Protein AF-A0A1G0YKW8-F1 (afdb_monomer_lite)

pLDDT: mean 86.54, std 10.49, range [46.16, 96.38]

Foldseek 3Di:
DCDPVNVVVVVVVVVVVVLVVQLVVLCVVPVDNVRSVVVSVVVVVVCVVVVVVVVVVVVVVCPPDPDDPCNPPPDDPDDDPVNVVVVVVVCVVVVVDDDDPPPD

Sequence (104 aa):
METRLRSWVKSTSWRITGFVILGVISYAFTRNWKETTWITTIFHSLRFVLYYFHERWWAHISWGTINHPLSHLPVKPDLTTEDEEAVRNLLRERKCLSTPDYEI

Secondary structure (DSSP, 8-state):
---HHHHHHHHHHHHHHHHHHHHHHHHHHH--HHHHHHHHHHHHHHHHHHHHHHHHHHTT--TT----TTTTS---SS--HHHHHHHHHHHHHTT--PPPTT--

Structure (mmCIF, N/CA/C/O backbone):
data_AF-A0A1G0YKW8-F1
#
_entry.id   AF-A0A1G0YKW8-F1
#
loop_
_atom_site.group_PDB
_atom_site.id
_atom_site.type_symbol
_atom_site.label_atom_id
_atom_site.label_alt_id
_atom_site.label_comp_id
_atom_site.label_asym_id
_atom_site.label_entity_id
_atom_site.label_seq_id
_atom_site.pdbx_PDB_ins_code
_atom_site.Cartn_x
_atom_site.Cartn_y
_atom_site.Cartn_z
_atom_site.occupancy
_atom_site.B_iso_or_equiv
_atom_site.auth_seq_id
_atom_site.auth_comp_id
_atom_site.auth_asym_id
_atom_site.auth_atom_id
_atom_site.pdbx_PDB_model_num
ATOM 1 N N . MET A 1 1 ? -3.352 -10.738 -19.516 1.00 53.34 1 MET A N 1
ATOM 2 C CA . MET A 1 1 ? -2.889 -9.367 -19.208 1.00 53.34 1 MET A CA 1
ATOM 3 C C . MET A 1 1 ? -3.557 -8.894 -17.926 1.00 53.34 1 MET A C 1
ATOM 5 O O . MET A 1 1 ? -4.775 -8.768 -17.898 1.00 53.34 1 MET A O 1
ATOM 9 N N . GLU A 1 2 ? -2.789 -8.683 -16.856 1.00 56.53 2 GLU A N 1
ATOM 10 C CA . GLU A 1 2 ? -3.290 -8.002 -15.655 1.00 56.53 2 GLU A CA 1
ATOM 11 C C . GLU A 1 2 ? -3.538 -6.530 -16.013 1.00 56.53 2 GLU A C 1
ATOM 13 O O . GLU A 1 2 ? -2.609 -5.798 -16.350 1.00 56.53 2 GLU A O 1
ATOM 18 N N . THR A 1 3 ? -4.792 -6.084 -16.004 1.00 80.50 3 THR A N 1
ATOM 19 C CA . THR A 1 3 ? -5.105 -4.673 -16.254 1.00 80.50 3 THR A CA 1
ATOM 20 C C . THR A 1 3 ? -4.784 -3.844 -15.011 1.00 80.50 3 THR A C 1
ATOM 22 O O . THR A 1 3 ? -4.993 -4.290 -13.879 1.00 80.50 3 THR A O 1
ATOM 25 N N . ARG A 1 4 ? -4.307 -2.603 -15.201 1.00 81.44 4 ARG A N 1
ATOM 26 C CA . ARG A 1 4 ? -3.980 -1.672 -14.097 1.00 81.44 4 ARG A CA 1
ATOM 27 C C . ARG A 1 4 ? -5.117 -1.555 -13.071 1.00 81.44 4 ARG A C 1
ATOM 29 O O . ARG A 1 4 ? -4.861 -1.533 -11.871 1.00 81.44 4 ARG A O 1
ATOM 36 N N . LEU A 1 5 ? -6.363 -1.568 -13.551 1.00 84.38 5 LEU A N 1
ATOM 37 C CA . LEU A 1 5 ? -7.573 -1.539 -12.726 1.00 84.38 5 LEU A CA 1
ATOM 38 C C . LEU A 1 5 ? -7.750 -2.802 -11.873 1.00 84.38 5 LEU A C 1
ATOM 40 O O . LEU A 1 5 ? -8.046 -2.687 -10.687 1.00 84.38 5 LEU A O 1
ATOM 44 N N . ARG A 1 6 ? -7.525 -4.003 -12.425 1.00 83.25 6 ARG A N 1
ATOM 45 C CA . ARG A 1 6 ? -7.668 -5.266 -11.681 1.00 83.25 6 ARG A CA 1
ATOM 46 C C . ARG A 1 6 ? -6.678 -5.355 -10.521 1.00 83.25 6 ARG A C 1
ATOM 48 O O . ARG A 1 6 ? -7.062 -5.755 -9.424 1.00 83.25 6 ARG A O 1
ATOM 55 N N . SER A 1 7 ? -5.432 -4.937 -10.744 1.00 85.31 7 SER A N 1
ATOM 56 C CA . SER A 1 7 ? -4.400 -4.929 -9.698 1.00 85.31 7 SER A CA 1
ATOM 57 C C . SER A 1 7 ? -4.733 -3.932 -8.578 1.00 85.31 7 SER A C 1
ATOM 59 O O . SER A 1 7 ? -4.636 -4.261 -7.393 1.00 85.31 7 SER A O 1
ATOM 61 N N . TRP A 1 8 ? -5.242 -2.750 -8.942 1.00 90.31 8 TRP A N 1
ATOM 62 C CA . TRP A 1 8 ? -5.725 -1.751 -7.984 1.00 90.31 8 TRP A CA 1
ATOM 63 C C . TRP A 1 8 ? -6.893 -2.261 -7.139 1.00 90.31 8 TRP A C 1
ATOM 65 O O . TRP A 1 8 ? -6.837 -2.200 -5.911 1.00 90.31 8 TRP A O 1
ATOM 75 N N . VAL A 1 9 ? -7.927 -2.814 -7.780 1.00 90.50 9 VAL A N 1
ATOM 76 C CA . VAL A 1 9 ? -9.098 -3.367 -7.084 1.00 90.50 9 VAL A CA 1
ATOM 77 C C . VAL A 1 9 ? -8.677 -4.492 -6.144 1.00 90.50 9 VAL A C 1
ATOM 79 O O . VAL A 1 9 ? -9.069 -4.487 -4.980 1.00 90.50 9 VAL A O 1
ATOM 82 N N . LYS A 1 10 ? -7.812 -5.407 -6.598 1.00 87.75 10 LYS A N 1
ATOM 83 C CA . LYS A 1 10 ? -7.287 -6.497 -5.765 1.00 87.75 10 LYS A CA 1
ATOM 84 C C . LYS A 1 10 ? -6.547 -5.966 -4.535 1.00 87.75 10 LYS A C 1
ATOM 86 O O . LYS A 1 10 ? -6.806 -6.427 -3.423 1.00 87.75 10 LYS A O 1
ATOM 91 N N . SER A 1 11 ? -5.660 -4.982 -4.712 1.00 87.44 11 SER A N 1
ATOM 92 C CA . SER A 1 11 ? -4.919 -4.382 -3.597 1.00 87.44 11 SER A CA 1
ATOM 93 C C . SER A 1 11 ? -5.843 -3.682 -2.603 1.00 87.44 11 SER A C 1
ATOM 95 O O . SER A 1 11 ? -5.616 -3.776 -1.395 1.00 87.44 11 SER A O 1
ATOM 97 N N . THR A 1 12 ? -6.862 -2.974 -3.085 1.00 91.06 12 THR A N 1
ATOM 98 C CA . THR A 1 12 ? -7.821 -2.273 -2.226 1.00 91.06 12 THR A CA 1
ATOM 99 C C . THR A 1 12 ? -8.723 -3.258 -1.490 1.00 91.06 12 THR A C 1
ATOM 101 O O . THR A 1 12 ? -8.867 -3.135 -0.275 1.00 91.06 12 THR A O 1
ATOM 104 N N . SER A 1 13 ? -9.240 -4.288 -2.169 1.00 92.62 13 SER A N 1
ATOM 105 C CA . SER A 1 13 ? -9.999 -5.369 -1.528 1.00 92.62 13 SER A CA 1
ATOM 106 C C . SER A 1 13 ? -9.202 -6.014 -0.404 1.00 92.62 13 SER A C 1
ATOM 108 O O . SER A 1 13 ? -9.711 -6.123 0.706 1.00 92.62 13 SER A O 1
ATOM 110 N N . TRP A 1 14 ? -7.935 -6.364 -0.645 1.00 91.81 14 TRP A N 1
ATOM 111 C CA . TRP A 1 14 ? -7.102 -6.992 0.381 1.00 91.81 14 TRP A CA 1
ATOM 112 C C . TRP A 1 14 ? -6.899 -6.100 1.616 1.00 91.81 14 TRP A C 1
ATOM 114 O O . TRP A 1 14 ? -6.946 -6.578 2.751 1.00 91.81 14 TRP A O 1
ATOM 124 N N . ARG A 1 15 ? -6.729 -4.785 1.415 1.00 89.44 15 ARG A N 1
ATOM 125 C CA . ARG A 1 15 ? -6.588 -3.811 2.512 1.00 89.44 15 ARG A CA 1
ATOM 126 C C . ARG A 1 15 ? -7.877 -3.660 3.319 1.00 89.44 15 ARG A C 1
ATOM 128 O O . ARG A 1 15 ? -7.813 -3.661 4.545 1.00 89.44 15 ARG A O 1
ATOM 135 N N . ILE A 1 16 ? -9.029 -3.579 2.650 1.00 92.81 16 ILE A N 1
ATOM 136 C CA . ILE A 1 16 ? -10.338 -3.489 3.315 1.00 92.81 16 ILE A CA 1
ATOM 137 C C . ILE A 1 16 ? -10.606 -4.761 4.122 1.00 92.81 16 ILE A C 1
ATOM 139 O O . ILE A 1 16 ? -10.979 -4.672 5.289 1.00 92.81 16 ILE A O 1
ATOM 143 N N . THR A 1 17 ? -10.348 -5.939 3.548 1.00 94.06 17 THR A N 1
ATOM 144 C CA . THR A 1 17 ? -10.496 -7.217 4.254 1.00 94.06 17 THR A CA 1
ATOM 145 C C . THR A 1 17 ? -9.641 -7.260 5.522 1.00 94.06 17 THR A C 1
ATOM 147 O O . THR A 1 17 ? -10.151 -7.615 6.582 1.00 94.06 17 THR A O 1
ATOM 150 N N . GLY A 1 18 ? -8.375 -6.835 5.452 1.00 91.25 18 GLY A N 1
ATOM 151 C CA . GLY A 1 18 ? -7.502 -6.763 6.628 1.00 91.25 18 GLY A CA 1
ATOM 152 C C . GLY A 1 18 ? -8.016 -5.808 7.712 1.00 91.25 18 GLY A C 1
ATOM 153 O O . GLY A 1 18 ? -8.008 -6.163 8.891 1.00 91.25 18 GLY A O 1
ATOM 154 N N . PHE A 1 19 ? -8.516 -4.632 7.319 1.00 93.62 19 PHE A N 1
ATOM 155 C CA . PHE A 1 19 ? -9.091 -3.657 8.249 1.00 93.62 19 PHE A CA 1
ATOM 156 C C . PHE A 1 19 ? -10.333 -4.212 8.961 1.00 93.62 19 PHE A C 1
ATOM 158 O O . PHE A 1 19 ? -10.445 -4.110 10.183 1.00 93.62 19 PHE A O 1
ATOM 165 N N . VAL A 1 20 ? -11.234 -4.858 8.211 1.00 94.62 20 VAL A N 1
ATOM 166 C CA . VAL A 1 20 ? -12.458 -5.470 8.750 1.00 94.62 20 VAL A CA 1
ATOM 167 C C . VAL A 1 20 ? -12.127 -6.611 9.706 1.00 94.62 20 VAL A C 1
ATOM 169 O O . VAL A 1 20 ? -12.666 -6.642 10.808 1.00 94.62 20 VAL A O 1
ATOM 172 N N . ILE A 1 21 ? -11.217 -7.516 9.334 1.00 95.25 21 ILE A N 1
ATOM 173 C CA . ILE A 1 21 ? -10.818 -8.641 10.194 1.00 95.25 21 ILE A CA 1
ATOM 174 C C . ILE A 1 21 ? -10.256 -8.130 11.523 1.00 95.25 21 ILE A C 1
ATOM 176 O O . ILE A 1 21 ? -10.672 -8.600 12.583 1.00 95.25 21 ILE A O 1
ATOM 180 N N . LEU A 1 22 ? -9.354 -7.142 11.488 1.00 95.25 22 LEU A N 1
ATOM 181 C CA . LEU A 1 22 ? -8.786 -6.582 12.713 1.00 95.25 22 LEU A CA 1
ATOM 182 C C . LEU A 1 22 ? -9.850 -5.899 13.576 1.00 95.25 22 LEU A C 1
ATOM 184 O O . LEU A 1 22 ? -9.839 -6.076 14.794 1.00 95.25 22 LEU A O 1
ATOM 188 N N . GLY A 1 23 ? -10.766 -5.153 12.956 1.00 94.44 23 GLY A N 1
ATOM 189 C CA . GLY A 1 23 ? -11.883 -4.522 13.655 1.00 94.44 23 GLY A CA 1
ATOM 190 C C . GLY A 1 23 ? -12.788 -5.552 14.334 1.00 94.44 23 GLY A C 1
ATOM 191 O O . GLY A 1 23 ? -13.108 -5.401 15.510 1.00 94.44 23 GLY A O 1
ATOM 192 N N . VAL A 1 24 ? -13.137 -6.637 13.634 1.00 95.50 24 VAL A N 1
ATOM 193 C CA . VAL A 1 24 ? -13.971 -7.729 14.167 1.00 95.50 24 VAL A CA 1
ATOM 194 C C . VAL A 1 24 ? -13.284 -8.435 15.334 1.00 95.50 24 VAL A C 1
ATOM 196 O O . VAL A 1 24 ? -13.909 -8.622 16.376 1.00 95.50 24 VAL A O 1
ATOM 199 N N . ILE A 1 25 ? -12.001 -8.785 15.201 1.00 95.88 25 ILE A N 1
ATOM 200 C CA . ILE A 1 25 ? -11.237 -9.432 16.279 1.00 95.88 25 ILE A CA 1
ATOM 201 C C . ILE A 1 25 ? -11.125 -8.493 17.483 1.00 95.88 25 ILE A C 1
ATOM 203 O O . ILE A 1 25 ? -11.437 -8.884 18.606 1.00 95.88 25 ILE A O 1
ATOM 207 N N . SER A 1 26 ? -10.748 -7.235 17.254 1.00 95.31 26 SER A N 1
ATOM 208 C CA . SER A 1 26 ? -10.637 -6.229 18.316 1.00 95.31 26 SER A CA 1
ATOM 209 C C . SER A 1 26 ? -11.973 -6.023 19.036 1.00 95.31 26 SER A C 1
ATOM 211 O O . SER A 1 26 ? -12.009 -5.958 20.262 1.00 95.31 26 SER A O 1
ATOM 213 N N . TYR A 1 27 ? -13.091 -5.984 18.307 1.00 94.38 27 TYR A N 1
ATOM 214 C CA . TYR A 1 27 ? -14.420 -5.880 18.909 1.00 94.38 27 TYR A CA 1
ATOM 215 C C . TYR A 1 27 ? -14.816 -7.127 19.695 1.00 94.38 27 TYR A C 1
ATOM 217 O O . TYR A 1 27 ? -15.354 -7.004 20.794 1.00 94.38 27 TYR A O 1
ATOM 225 N N . ALA A 1 28 ? -14.522 -8.322 19.178 1.00 95.69 28 ALA A N 1
ATOM 226 C CA . ALA A 1 28 ? -14.821 -9.574 19.865 1.00 95.69 28 ALA A CA 1
ATOM 227 C C . ALA A 1 28 ? -14.147 -9.649 21.246 1.00 95.69 28 ALA A C 1
ATOM 229 O O . ALA A 1 28 ? -14.752 -10.151 22.195 1.00 95.69 28 ALA A O 1
ATOM 230 N N . PHE A 1 29 ? -12.934 -9.101 21.371 1.00 94.19 29 PHE A N 1
ATOM 231 C CA . PHE A 1 29 ? -12.203 -9.035 22.636 1.00 94.19 29 PHE A CA 1
ATOM 232 C C . PHE A 1 29 ? -12.664 -7.890 23.539 1.00 94.19 29 PHE A C 1
ATOM 234 O O . PHE A 1 29 ? -12.921 -8.113 24.721 1.00 94.19 29 PHE A O 1
ATOM 241 N N . THR A 1 30 ? -12.772 -6.664 23.020 1.00 94.25 30 THR A N 1
ATOM 242 C CA . THR A 1 30 ? -13.036 -5.497 23.876 1.00 94.25 30 THR A CA 1
ATOM 243 C C . THR A 1 30 ? -14.523 -5.268 24.156 1.00 94.25 30 THR A C 1
ATOM 245 O O . THR A 1 30 ? -14.862 -4.597 25.129 1.00 94.25 30 THR A O 1
ATOM 248 N N . ARG A 1 31 ? -15.423 -5.786 23.305 1.00 93.06 31 ARG A N 1
ATOM 249 C CA . ARG A 1 31 ? -16.883 -5.538 23.314 1.00 93.06 31 ARG A CA 1
ATOM 250 C C . ARG A 1 31 ? -17.276 -4.052 23.371 1.00 93.06 31 ARG A C 1
ATOM 252 O O . ARG A 1 31 ? -18.399 -3.713 23.735 1.00 93.06 31 ARG A O 1
ATOM 259 N N . ASN A 1 32 ? -16.367 -3.155 22.992 1.00 92.94 32 ASN A N 1
ATOM 260 C CA . ASN A 1 32 ? -16.547 -1.710 23.056 1.00 92.94 32 ASN A CA 1
ATOM 261 C C . ASN A 1 32 ? -16.086 -1.068 21.747 1.00 92.94 32 ASN A C 1
ATOM 263 O O . ASN A 1 32 ? -14.905 -1.102 21.409 1.00 92.94 32 ASN A O 1
ATOM 267 N N . TRP A 1 33 ? -17.020 -0.424 21.046 1.00 92.38 33 TRP A N 1
ATOM 268 C CA . TRP A 1 33 ? -16.774 0.234 19.763 1.00 92.38 33 TRP A CA 1
ATOM 269 C C . TRP A 1 33 ? -15.724 1.349 19.826 1.00 92.38 33 TRP A C 1
ATOM 271 O O . TRP A 1 33 ? -14.970 1.528 18.867 1.00 92.38 33 TRP A O 1
ATOM 281 N N . LYS A 1 34 ? -15.640 2.082 20.943 1.00 93.94 34 LYS A N 1
ATOM 282 C CA . LYS A 1 34 ? -14.673 3.174 21.117 1.00 93.94 34 LYS A CA 1
ATOM 283 C C . LYS A 1 34 ? -13.244 2.634 21.162 1.00 93.94 34 LYS A C 1
ATOM 285 O O . LYS A 1 34 ? -12.396 3.089 20.400 1.00 93.94 34 LYS A O 1
ATOM 290 N N . GLU A 1 35 ? -13.011 1.625 21.994 1.00 93.88 35 GLU A N 1
ATOM 291 C CA . GLU A 1 35 ? -11.700 0.984 22.125 1.00 93.88 35 GLU A CA 1
ATOM 292 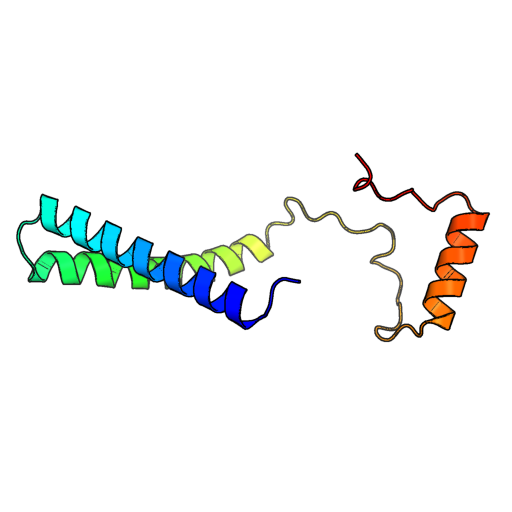C C . GLU A 1 35 ? -11.293 0.268 20.835 1.00 93.88 35 GLU A C 1
ATOM 294 O O . GLU A 1 35 ? -10.183 0.454 20.345 1.00 93.88 35 GLU A O 1
ATOM 299 N N . THR A 1 36 ? -12.213 -0.477 20.213 1.00 94.94 36 THR A N 1
ATOM 300 C CA . THR A 1 36 ? -11.973 -1.129 18.918 1.00 94.94 36 THR A CA 1
ATOM 301 C C . THR A 1 36 ? -11.541 -0.133 17.848 1.00 94.94 36 THR A C 1
ATOM 303 O O . THR A 1 36 ? -10.577 -0.386 17.123 1.00 94.94 36 THR A O 1
ATOM 306 N N . THR A 1 37 ? -12.230 1.006 17.745 1.00 93.31 37 THR A N 1
ATOM 307 C CA . THR A 1 37 ? -11.883 2.048 16.768 1.00 93.31 37 THR A CA 1
ATOM 308 C C . THR A 1 37 ? -10.481 2.587 17.030 1.00 93.31 37 THR A C 1
ATOM 310 O O . THR A 1 37 ? -9.704 2.766 16.088 1.00 93.31 37 THR A O 1
ATOM 313 N N . TRP A 1 38 ? -10.132 2.791 18.301 1.00 95.88 38 TRP A N 1
ATOM 314 C CA . TRP A 1 38 ? -8.817 3.281 18.696 1.00 95.88 38 TRP A CA 1
ATOM 315 C C . TRP A 1 38 ? -7.705 2.283 18.365 1.00 95.88 38 TRP A C 1
ATOM 317 O O . TRP A 1 38 ? -6.751 2.643 17.676 1.00 95.88 38 TRP A O 1
ATOM 327 N N . ILE A 1 39 ? -7.879 1.012 18.739 1.00 94.88 39 ILE A N 1
ATOM 328 C CA . ILE A 1 39 ? -6.946 -0.081 18.426 1.00 94.88 39 ILE A CA 1
ATOM 329 C C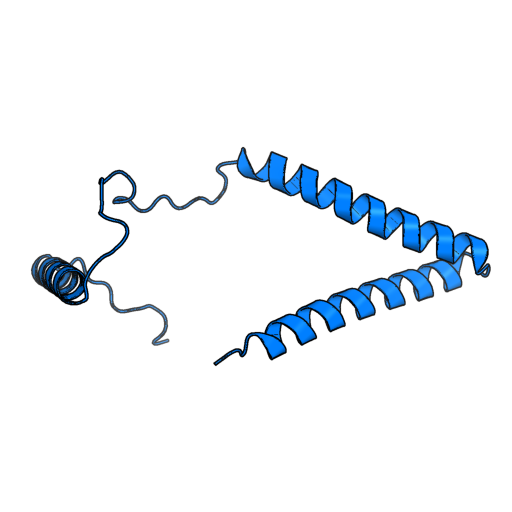 . ILE A 1 39 ? -6.732 -0.188 16.915 1.00 94.88 39 ILE A C 1
ATOM 331 O O . ILE A 1 39 ? -5.596 -0.183 16.440 1.00 94.88 39 ILE A O 1
ATOM 335 N N . THR A 1 40 ? -7.824 -0.244 16.149 1.00 94.31 40 THR A N 1
ATOM 336 C CA . THR A 1 40 ? -7.764 -0.435 14.695 1.00 94.31 40 THR A CA 1
ATOM 337 C C . THR A 1 40 ? -7.071 0.751 14.024 1.00 94.31 40 THR A C 1
ATOM 339 O O . THR A 1 40 ? -6.215 0.553 13.162 1.00 94.31 40 THR A O 1
ATOM 342 N N . THR A 1 41 ? -7.379 1.980 14.445 1.00 93.69 41 THR A N 1
ATOM 343 C CA . THR A 1 41 ? -6.776 3.199 13.883 1.00 93.69 41 THR A CA 1
ATOM 344 C C . THR A 1 41 ? -5.286 3.283 14.202 1.00 93.69 41 THR A C 1
ATOM 346 O O . THR A 1 41 ? -4.474 3.482 13.298 1.00 93.69 41 THR A O 1
ATOM 349 N N . ILE A 1 42 ? -4.906 3.078 15.467 1.00 96.38 42 ILE A N 1
ATOM 350 C CA . ILE A 1 42 ? -3.503 3.125 15.897 1.00 96.38 42 ILE A CA 1
ATOM 351 C C . ILE A 1 42 ? -2.690 2.044 15.188 1.00 96.38 42 ILE A C 1
ATOM 353 O O . ILE A 1 42 ? -1.611 2.338 14.680 1.00 96.38 42 ILE A O 1
ATOM 357 N N . PHE A 1 43 ? -3.211 0.819 15.098 1.00 94.94 43 PHE A N 1
ATOM 358 C CA . PHE A 1 43 ? -2.517 -0.281 14.435 1.00 94.94 43 PHE A CA 1
ATOM 359 C C . PHE A 1 43 ? -2.209 0.030 12.967 1.00 94.94 43 PHE A C 1
ATOM 361 O O . PHE A 1 43 ? -1.081 -0.171 12.519 1.00 94.94 43 PHE A O 1
ATOM 368 N N . HIS A 1 44 ? -3.184 0.546 12.213 1.00 93.19 44 HIS A N 1
ATOM 369 C CA . HIS A 1 44 ? -2.976 0.866 10.799 1.00 93.19 44 HIS A CA 1
ATOM 370 C C . HIS A 1 44 ? -2.013 2.043 10.609 1.00 93.19 44 HIS A C 1
ATOM 372 O O . HIS A 1 44 ? -1.133 1.964 9.749 1.00 93.19 44 HIS A O 1
ATOM 378 N N . SER A 1 45 ? -2.120 3.087 11.436 1.00 94.69 45 SER A N 1
ATOM 379 C CA . SER A 1 45 ? -1.187 4.221 11.421 1.00 94.69 45 SER A CA 1
ATOM 380 C C . SER A 1 45 ? 0.239 3.783 11.751 1.00 94.69 45 SER A C 1
ATOM 382 O O . SER A 1 45 ? 1.176 4.110 11.023 1.00 94.69 45 SER A O 1
ATOM 384 N N . LEU A 1 46 ? 0.410 2.980 12.803 1.00 96.25 46 LEU A N 1
ATOM 385 C CA . LEU A 1 46 ? 1.715 2.467 13.203 1.00 96.25 46 LEU A CA 1
ATOM 386 C C . LEU A 1 46 ? 2.296 1.549 12.131 1.00 96.25 46 LEU A C 1
ATOM 388 O O . LEU A 1 46 ? 3.464 1.687 11.788 1.00 96.25 46 LEU A O 1
ATOM 392 N N . ARG A 1 47 ? 1.487 0.654 11.553 1.00 93.06 47 ARG A N 1
ATOM 393 C CA . ARG A 1 47 ? 1.914 -0.210 10.449 1.00 93.06 47 ARG A CA 1
ATOM 394 C C . ARG A 1 47 ? 2.403 0.607 9.259 1.00 93.06 47 ARG A C 1
ATOM 396 O O . ARG A 1 47 ? 3.402 0.232 8.660 1.00 93.06 47 ARG A O 1
ATOM 403 N N . PHE A 1 48 ? 1.719 1.695 8.913 1.00 92.12 48 PHE A N 1
ATOM 404 C CA . PHE A 1 48 ? 2.141 2.568 7.820 1.00 92.12 48 PHE A CA 1
ATOM 405 C C . PHE A 1 48 ? 3.509 3.206 8.104 1.00 92.12 48 PHE A C 1
ATOM 407 O O . PHE A 1 48 ? 4.414 3.117 7.275 1.00 92.12 48 PHE A O 1
ATOM 414 N N . VAL A 1 49 ? 3.684 3.773 9.301 1.00 95.44 49 VAL A N 1
ATOM 415 C CA . VAL A 1 49 ? 4.953 4.384 9.729 1.00 95.44 49 VAL A CA 1
ATOM 416 C C . VAL A 1 49 ? 6.076 3.344 9.790 1.00 95.44 49 VAL A C 1
ATOM 418 O O . VAL A 1 49 ? 7.139 3.546 9.208 1.00 95.44 49 VAL A O 1
ATOM 421 N N . LEU A 1 50 ? 5.834 2.202 10.437 1.00 95.81 50 LEU A N 1
ATOM 422 C CA . LEU A 1 50 ? 6.792 1.103 10.531 1.00 95.81 50 LEU A CA 1
ATOM 423 C C . LEU A 1 50 ? 7.160 0.555 9.160 1.00 95.81 50 LEU A C 1
ATOM 425 O O . LEU A 1 50 ? 8.326 0.265 8.942 1.00 95.81 50 LEU A O 1
ATOM 429 N N . TYR A 1 51 ? 6.206 0.435 8.236 1.00 92.69 51 TYR A N 1
ATOM 430 C CA . TYR A 1 51 ? 6.490 -0.028 6.881 1.00 92.69 51 TYR A CA 1
ATOM 431 C C . TYR A 1 51 ? 7.440 0.925 6.154 1.00 92.69 51 TYR A C 1
ATOM 433 O O . TYR A 1 51 ? 8.392 0.472 5.530 1.00 92.69 51 TYR A O 1
ATOM 441 N N . TYR A 1 52 ? 7.237 2.237 6.284 1.00 92.81 52 TYR A N 1
ATOM 442 C CA . TYR A 1 52 ? 8.149 3.223 5.707 1.00 92.81 52 TYR A CA 1
ATOM 443 C C . TYR A 1 52 ? 9.572 3.100 6.275 1.00 92.81 52 TYR A C 1
ATOM 445 O O . TYR A 1 52 ? 10.541 3.030 5.518 1.00 92.81 52 TYR A O 1
ATOM 453 N N . PHE A 1 53 ? 9.713 3.031 7.602 1.00 95.25 53 PHE A N 1
ATOM 454 C CA . PHE A 1 53 ? 11.028 2.864 8.228 1.00 95.25 53 PHE A CA 1
ATOM 455 C C . PHE A 1 53 ? 11.655 1.507 7.913 1.00 95.25 53 PHE A C 1
ATOM 457 O O . PHE A 1 53 ? 12.859 1.440 7.685 1.00 95.25 53 PHE A O 1
ATOM 464 N N . HIS A 1 54 ? 10.851 0.447 7.862 1.00 93.62 54 HIS A N 1
ATOM 465 C CA . HIS A 1 54 ? 11.284 -0.886 7.472 1.00 93.62 54 HIS A CA 1
ATOM 466 C C . HIS A 1 54 ? 11.836 -0.874 6.052 1.00 93.62 54 HIS A C 1
ATOM 468 O O . HIS A 1 54 ? 12.946 -1.342 5.852 1.00 93.62 54 HIS A O 1
ATOM 474 N N . GLU A 1 55 ? 11.126 -0.285 5.088 1.00 92.25 55 GLU A N 1
ATOM 475 C CA . GLU A 1 55 ? 11.597 -0.163 3.704 1.00 92.25 55 GLU A CA 1
ATOM 476 C C . GLU A 1 55 ? 12.901 0.638 3.632 1.00 92.25 55 GLU A C 1
ATOM 478 O O . GLU A 1 55 ? 13.862 0.238 2.975 1.00 92.25 55 GLU A O 1
ATOM 483 N N . ARG A 1 56 ? 12.983 1.747 4.376 1.00 90.75 56 ARG A N 1
ATOM 484 C CA . ARG A 1 56 ? 14.200 2.562 4.426 1.00 90.75 56 ARG A CA 1
ATOM 485 C C . ARG A 1 56 ? 15.375 1.801 5.034 1.00 90.75 56 ARG A C 1
ATOM 487 O O . ARG A 1 56 ? 16.497 1.966 4.562 1.00 90.75 56 ARG A O 1
ATOM 494 N N . TRP A 1 57 ? 15.141 1.004 6.072 1.00 92.56 57 TRP A N 1
ATOM 495 C CA . TRP A 1 57 ? 16.163 0.169 6.700 1.00 92.56 57 TRP A CA 1
ATOM 496 C C . TRP A 1 57 ? 16.574 -0.982 5.779 1.00 92.56 57 TRP A C 1
ATOM 498 O O . TRP A 1 57 ? 17.763 -1.209 5.567 1.00 92.56 57 TRP A O 1
ATOM 508 N N . TRP A 1 58 ? 15.592 -1.639 5.164 1.00 90.06 58 TRP A N 1
ATOM 509 C CA . TRP A 1 58 ? 15.771 -2.737 4.221 1.00 90.06 58 TRP A CA 1
ATOM 510 C C . TRP A 1 58 ? 16.572 -2.315 2.991 1.00 90.06 58 TRP A C 1
ATOM 512 O O . TRP A 1 58 ? 17.429 -3.065 2.548 1.00 90.06 58 TRP A O 1
ATOM 522 N N . ALA A 1 59 ? 16.408 -1.081 2.508 1.00 85.69 59 ALA A N 1
ATOM 523 C CA . ALA A 1 59 ? 17.213 -0.545 1.409 1.00 85.69 59 ALA A CA 1
ATOM 524 C C . ALA A 1 59 ? 18.732 -0.509 1.691 1.00 85.69 59 ALA A C 1
ATOM 526 O O . ALA A 1 59 ? 19.522 -0.450 0.753 1.00 85.69 59 ALA A O 1
ATOM 527 N N . HIS A 1 60 ? 19.161 -0.540 2.959 1.00 84.31 60 HIS A N 1
ATOM 528 C CA . HIS A 1 60 ? 20.584 -0.643 3.317 1.00 84.31 60 HIS A CA 1
ATOM 529 C C . HIS A 1 60 ? 21.056 -2.092 3.466 1.00 84.31 60 HIS A C 1
ATOM 531 O O . HIS A 1 60 ? 22.257 -2.345 3.553 1.00 84.31 60 HIS A O 1
ATOM 537 N N . ILE A 1 61 ? 20.128 -3.044 3.515 1.00 86.88 61 ILE A N 1
ATOM 538 C CA . ILE A 1 61 ? 20.421 -4.464 3.611 1.00 86.88 61 ILE A CA 1
ATOM 539 C C . ILE A 1 61 ? 20.543 -4.995 2.178 1.00 86.88 61 ILE A C 1
ATOM 541 O O . ILE A 1 61 ? 19.557 -5.143 1.468 1.00 86.88 61 ILE A O 1
ATOM 545 N N . SER A 1 62 ? 21.760 -5.329 1.747 1.00 74.44 62 SER A N 1
ATOM 546 C CA . SER A 1 62 ? 22.042 -5.908 0.420 1.00 74.44 62 SER A CA 1
ATOM 547 C C . SER A 1 62 ? 21.617 -7.380 0.277 1.00 74.44 62 SER A C 1
ATOM 549 O O . SER A 1 62 ? 22.045 -8.079 -0.644 1.00 74.44 62 SER A O 1
ATOM 551 N N . TRP A 1 63 ? 20.792 -7.881 1.196 1.00 78.44 63 TRP A N 1
ATOM 552 C CA . TRP A 1 63 ? 20.390 -9.280 1.244 1.00 78.44 63 TRP A CA 1
ATOM 553 C C . TRP A 1 63 ? 19.480 -9.629 0.063 1.00 78.44 63 TRP A C 1
ATOM 555 O O . TRP A 1 63 ? 18.398 -9.069 -0.089 1.00 78.44 63 TRP A O 1
ATOM 565 N N . GLY A 1 64 ? 19.905 -10.592 -0.757 1.00 72.94 64 GLY A N 1
ATOM 566 C CA . GLY A 1 64 ? 19.124 -11.088 -1.894 1.00 72.94 64 GLY A CA 1
ATOM 567 C C . GLY A 1 64 ? 19.216 -10.249 -3.172 1.00 72.94 64 GLY A C 1
ATOM 568 O O . GLY A 1 64 ? 18.574 -10.598 -4.161 1.00 72.94 64 GLY A O 1
ATOM 569 N N . THR A 1 65 ? 20.028 -9.187 -3.206 1.00 72.06 65 THR A N 1
ATOM 570 C CA . THR A 1 65 ? 20.276 -8.440 -4.447 1.00 72.06 65 THR A CA 1
ATOM 571 C C . THR A 1 65 ? 21.183 -9.254 -5.370 1.00 72.06 65 THR A C 1
ATOM 573 O O . THR A 1 65 ? 22.401 -9.296 -5.190 1.00 72.06 65 THR A O 1
ATOM 576 N N . ILE A 1 66 ? 20.598 -9.892 -6.387 1.00 73.94 66 ILE A N 1
ATOM 577 C CA . ILE A 1 66 ? 21.354 -10.488 -7.495 1.00 73.94 66 ILE A CA 1
ATOM 578 C C . ILE A 1 66 ? 21.772 -9.343 -8.417 1.00 73.94 66 ILE A C 1
ATOM 580 O O . ILE A 1 66 ? 21.024 -8.918 -9.296 1.00 73.94 66 ILE A O 1
ATOM 584 N N . ASN A 1 67 ? 22.969 -8.807 -8.194 1.00 76.81 67 ASN A N 1
ATOM 585 C CA . ASN A 1 67 ? 23.556 -7.861 -9.133 1.00 76.81 67 ASN A CA 1
ATOM 586 C C . ASN A 1 67 ? 23.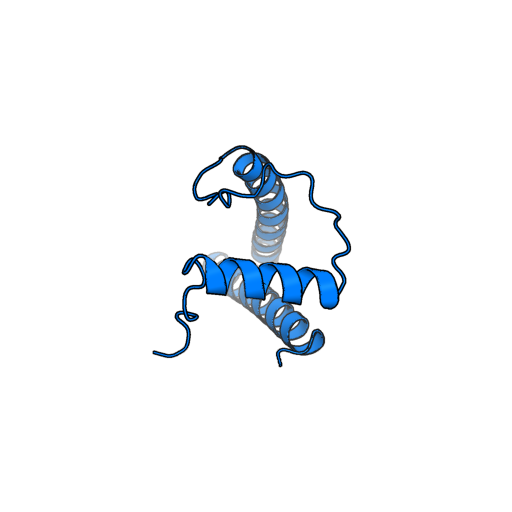875 -8.609 -10.428 1.00 76.81 67 ASN A C 1
ATOM 588 O O . ASN A 1 67 ? 24.709 -9.515 -10.436 1.00 76.81 67 ASN A O 1
ATOM 592 N N . HIS A 1 68 ? 23.201 -8.240 -11.519 1.00 81.75 68 HIS A N 1
ATOM 593 C CA . HIS A 1 68 ? 23.520 -8.786 -12.831 1.00 81.75 68 HIS A CA 1
ATOM 594 C C . HIS A 1 68 ? 25.001 -8.504 -13.138 1.00 81.75 68 HIS A C 1
ATOM 596 O O . HIS A 1 68 ? 25.444 -7.374 -12.924 1.00 81.75 68 HIS A O 1
ATOM 602 N N . PRO A 1 69 ? 25.780 -9.466 -13.664 1.00 82.94 69 PRO A N 1
ATOM 603 C CA . PRO A 1 69 ? 27.213 -9.273 -13.907 1.00 82.94 69 PRO A CA 1
ATOM 604 C C . PRO A 1 69 ? 27.517 -8.076 -14.821 1.00 82.94 69 PRO A C 1
ATOM 606 O O . PRO A 1 69 ? 28.594 -7.497 -14.738 1.00 82.94 69 PRO A O 1
ATOM 609 N N . LEU A 1 70 ? 26.556 -7.666 -15.655 1.00 84.19 70 LEU A N 1
ATOM 610 C CA . LEU A 1 70 ? 26.670 -6.513 -16.558 1.00 84.19 70 LEU A CA 1
ATOM 611 C C . LEU A 1 70 ? 26.163 -5.180 -15.970 1.00 84.19 70 LEU A C 1
ATOM 613 O O . LEU A 1 70 ? 26.135 -4.190 -16.693 1.00 84.19 70 LEU A O 1
ATOM 617 N N . SER A 1 71 ? 25.761 -5.113 -14.695 1.00 84.06 71 SER A N 1
ATOM 618 C CA . SER A 1 71 ? 25.185 -3.891 -14.098 1.00 84.06 71 SER A CA 1
ATOM 619 C C . SER A 1 71 ? 26.158 -2.708 -14.009 1.00 84.06 71 SER A C 1
ATOM 621 O O . SER A 1 71 ? 25.729 -1.568 -13.873 1.00 84.06 71 SER A O 1
ATOM 623 N N . HIS A 1 72 ? 27.464 -2.969 -14.089 1.00 83.81 72 HIS A N 1
ATOM 624 C CA . HIS A 1 72 ? 28.517 -1.955 -14.038 1.00 83.81 72 HIS A CA 1
ATOM 625 C C . HIS A 1 72 ? 28.800 -1.293 -15.398 1.00 83.81 72 HIS A C 1
ATOM 627 O O . HIS A 1 72 ? 29.567 -0.332 -15.458 1.00 83.81 72 HIS A O 1
ATOM 633 N N . LEU A 1 73 ? 28.235 -1.810 -16.494 1.00 88.75 73 LEU A N 1
ATOM 634 C CA . LEU A 1 73 ? 28.460 -1.249 -17.823 1.00 88.75 73 LEU A CA 1
ATOM 635 C C . LEU A 1 73 ? 27.632 0.037 -18.004 1.00 88.75 73 LEU A C 1
ATOM 637 O O . LEU A 1 73 ? 26.441 0.035 -17.688 1.00 88.75 73 LEU A O 1
ATOM 641 N N . PRO A 1 74 ? 28.213 1.128 -18.540 1.00 86.19 74 PRO A N 1
ATOM 642 C CA . PRO A 1 74 ? 27.491 2.370 -18.810 1.00 86.19 74 PRO A CA 1
ATOM 643 C C . PRO A 1 74 ? 26.611 2.213 -20.061 1.00 86.19 74 PRO A C 1
ATOM 645 O O . PRO A 1 74 ? 26.957 2.666 -21.152 1.00 86.19 74 PRO A O 1
ATOM 648 N N . VAL A 1 75 ? 25.483 1.518 -19.912 1.00 86.19 75 VAL A N 1
ATOM 649 C CA . VAL A 1 75 ? 24.509 1.281 -20.985 1.00 86.19 75 VAL A CA 1
ATOM 650 C C . VAL A 1 75 ? 23.561 2.476 -21.088 1.00 86.19 75 VAL A C 1
ATOM 652 O O . VAL A 1 75 ? 23.145 3.045 -20.077 1.00 86.19 75 VAL A O 1
ATOM 655 N N . LYS A 1 76 ? 23.216 2.875 -22.316 1.00 85.75 76 LYS A N 1
ATOM 656 C CA . LYS A 1 76 ? 22.198 3.908 -22.537 1.00 85.75 76 LYS A CA 1
ATOM 657 C C . LYS A 1 76 ? 20.830 3.390 -22.062 1.00 85.75 76 LYS A C 1
ATOM 659 O O . LYS A 1 76 ? 20.506 2.243 -22.353 1.00 85.75 76 LYS A O 1
ATOM 664 N N . PRO A 1 77 ? 20.030 4.206 -21.355 1.00 77.25 77 PRO A N 1
ATOM 665 C CA . PRO A 1 77 ? 18.736 3.771 -20.826 1.00 77.25 77 PRO A CA 1
ATOM 666 C C . PRO A 1 77 ? 17.716 3.461 -21.928 1.00 77.25 77 PRO A C 1
ATOM 668 O O . PRO A 1 77 ? 16.893 2.568 -21.754 1.00 77.25 77 PRO A O 1
ATOM 671 N N . ASP A 1 78 ? 17.809 4.156 -23.062 1.00 82.88 78 ASP A N 1
ATOM 672 C CA . ASP A 1 78 ? 16.966 3.921 -24.230 1.00 82.88 78 ASP A CA 1
ATOM 673 C C . ASP A 1 78 ? 17.722 3.038 -25.229 1.00 82.88 78 ASP A C 1
ATOM 675 O O . ASP A 1 78 ? 18.609 3.508 -25.948 1.00 82.88 78 ASP A O 1
ATOM 679 N N . LEU A 1 79 ? 17.393 1.746 -25.234 1.00 83.25 79 LEU A N 1
ATOM 680 C CA . LEU A 1 79 ? 17.856 0.784 -26.233 1.00 83.25 79 LEU A CA 1
ATOM 681 C C . LEU A 1 79 ? 16.832 0.725 -27.365 1.00 83.25 79 LEU A C 1
ATOM 683 O O . LEU A 1 79 ? 15.633 0.566 -27.124 1.00 83.25 79 LEU A O 1
ATOM 687 N N . THR A 1 80 ? 17.293 0.874 -28.605 1.00 88.25 80 THR A N 1
ATOM 688 C CA . THR A 1 80 ? 16.431 0.647 -29.769 1.00 88.25 80 THR 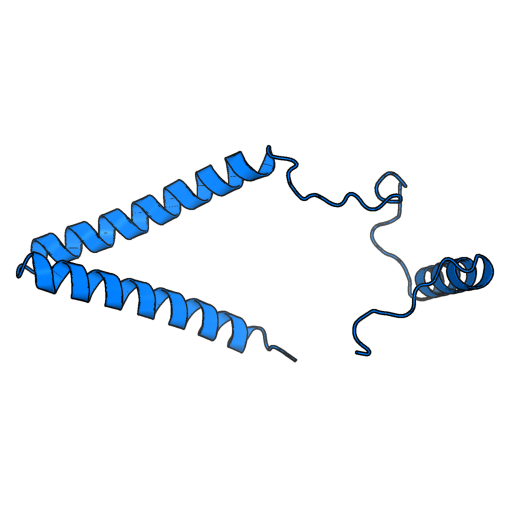A CA 1
ATOM 689 C C . THR A 1 80 ? 16.259 -0.854 -30.008 1.00 88.25 80 THR A C 1
ATOM 691 O O . THR A 1 80 ? 17.070 -1.666 -29.563 1.00 88.25 80 THR A O 1
ATOM 694 N N . THR A 1 81 ? 15.214 -1.249 -30.740 1.00 86.94 81 THR A N 1
ATOM 695 C CA . THR A 1 81 ? 14.998 -2.661 -31.108 1.00 86.94 81 THR A CA 1
ATOM 696 C C . THR A 1 81 ? 16.188 -3.240 -31.884 1.00 86.94 81 THR A C 1
ATOM 698 O O . THR A 1 81 ? 16.512 -4.412 -31.718 1.00 86.94 81 THR A O 1
ATOM 701 N N . GLU A 1 82 ? 16.894 -2.411 -32.660 1.00 88.25 82 GLU A N 1
ATOM 702 C CA . GLU A 1 82 ? 18.124 -2.802 -33.359 1.00 88.25 82 GLU A CA 1
ATOM 703 C C . GLU A 1 82 ? 19.256 -3.152 -32.377 1.00 88.25 82 GLU A C 1
ATOM 705 O O . GLU A 1 82 ? 19.923 -4.176 -32.542 1.00 88.25 82 GLU A O 1
ATOM 710 N N . ASP A 1 83 ? 19.439 -2.353 -31.319 1.00 87.31 83 ASP A N 1
ATOM 711 C CA . ASP A 1 83 ? 20.441 -2.612 -30.277 1.00 87.31 83 ASP A CA 1
ATOM 712 C C . ASP A 1 83 ? 20.132 -3.913 -29.515 1.00 87.31 83 ASP A C 1
ATOM 714 O O . ASP A 1 83 ? 21.031 -4.715 -29.240 1.00 87.31 83 ASP A O 1
ATOM 718 N N . GLU A 1 84 ? 18.856 -4.160 -29.201 1.00 87.06 84 GLU A N 1
ATOM 719 C CA . GLU A 1 84 ? 18.416 -5.396 -28.545 1.00 87.06 84 GLU A CA 1
ATOM 720 C C . GLU A 1 84 ? 1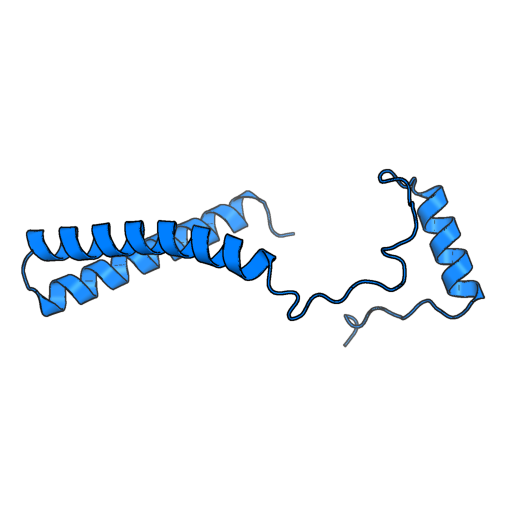8.659 -6.633 -29.418 1.00 87.06 84 GLU A C 1
ATOM 722 O O . GLU A 1 84 ? 19.132 -7.664 -28.924 1.00 87.06 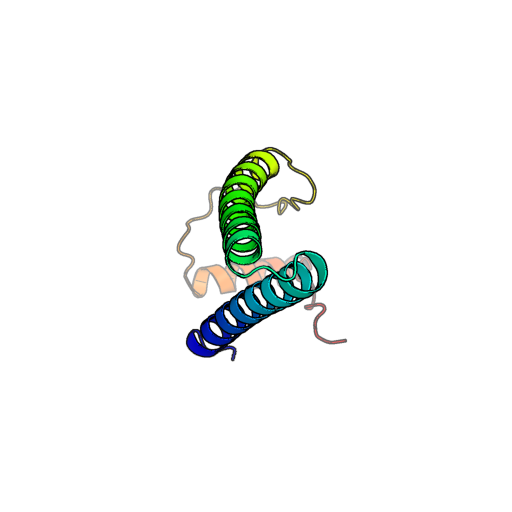84 GLU A O 1
ATOM 727 N N . GLU A 1 85 ? 18.350 -6.550 -30.714 1.00 89.94 85 GLU A N 1
ATOM 728 C CA . GLU A 1 85 ? 18.599 -7.630 -31.671 1.00 89.94 85 GLU A CA 1
ATOM 729 C C . GLU A 1 85 ? 20.094 -7.895 -31.852 1.00 89.94 85 GLU A C 1
ATOM 731 O O . GLU A 1 85 ? 20.513 -9.057 -31.858 1.00 89.94 85 GLU A O 1
ATOM 736 N N . ALA A 1 86 ? 20.917 -6.846 -31.921 1.00 89.69 86 ALA A N 1
ATOM 737 C CA . ALA A 1 86 ? 22.368 -6.977 -31.977 1.00 89.69 86 ALA A CA 1
ATOM 738 C C . ALA A 1 86 ? 22.914 -7.700 -30.734 1.00 89.69 86 ALA A C 1
ATOM 740 O O . ALA A 1 86 ? 23.659 -8.677 -30.862 1.00 89.69 86 ALA A O 1
ATOM 741 N N . VAL A 1 87 ? 22.488 -7.298 -29.530 1.00 88.75 87 VAL A N 1
ATOM 742 C CA . VAL A 1 87 ? 22.872 -7.967 -28.274 1.00 88.75 87 VAL A CA 1
ATOM 743 C C . VAL A 1 87 ? 22.392 -9.419 -28.256 1.00 88.75 87 VAL A C 1
ATOM 745 O O . VAL A 1 87 ? 23.160 -10.319 -27.910 1.00 88.75 87 VAL A O 1
ATOM 748 N N . ARG A 1 88 ? 21.152 -9.686 -28.678 1.00 87.88 88 ARG A N 1
ATOM 749 C CA . ARG A 1 88 ? 20.600 -11.046 -28.769 1.00 87.88 88 ARG A CA 1
ATOM 750 C C . ARG A 1 88 ? 21.425 -11.927 -29.708 1.00 87.88 88 ARG A C 1
ATOM 752 O O . ARG A 1 88 ? 21.729 -13.068 -29.360 1.00 87.88 88 ARG A O 1
ATOM 759 N N . ASN A 1 89 ? 21.810 -11.409 -30.870 1.00 89.56 89 ASN A N 1
ATOM 760 C CA . ASN A 1 89 ? 22.627 -12.137 -31.838 1.00 89.56 89 ASN A CA 1
ATOM 761 C C . ASN A 1 89 ? 24.024 -12.440 -31.282 1.00 89.56 89 ASN A C 1
ATOM 763 O O . ASN A 1 89 ? 24.472 -13.583 -31.374 1.00 89.56 89 ASN A O 1
ATOM 767 N N . LEU A 1 90 ? 24.661 -11.476 -30.611 1.00 89.31 90 LEU A N 1
ATOM 768 C CA . LEU A 1 90 ? 25.953 -11.680 -29.944 1.00 89.31 90 LEU A CA 1
ATOM 769 C C . LEU A 1 90 ? 25.875 -12.738 -28.838 1.00 89.31 90 LEU A C 1
ATOM 771 O O . LEU A 1 90 ? 26.728 -13.621 -28.751 1.00 89.31 90 LEU A O 1
ATOM 775 N N . LEU A 1 91 ? 24.836 -12.691 -28.001 1.00 89.31 91 LEU A N 1
ATOM 776 C CA . LEU A 1 91 ? 24.630 -13.689 -26.949 1.00 89.31 91 LEU A CA 1
ATOM 777 C C . LEU A 1 91 ? 24.399 -15.086 -27.535 1.00 89.31 91 LEU A C 1
ATOM 779 O O . LEU A 1 91 ? 24.898 -16.069 -26.983 1.00 89.31 91 LEU A O 1
ATOM 783 N N . ARG A 1 92 ? 23.684 -15.184 -28.663 1.00 87.25 92 ARG A N 1
ATOM 784 C CA . ARG A 1 92 ? 23.479 -16.444 -29.390 1.00 87.25 92 ARG A CA 1
ATOM 785 C C . ARG A 1 92 ? 24.798 -16.983 -29.942 1.00 87.25 92 ARG A C 1
ATOM 787 O O . ARG A 1 92 ? 25.096 -18.157 -29.733 1.00 87.25 92 ARG A O 1
ATOM 794 N N . GLU A 1 93 ? 25.594 -16.140 -30.595 1.00 91.94 93 GLU A N 1
ATOM 795 C CA . GLU A 1 93 ? 26.903 -16.509 -31.148 1.00 91.94 93 GLU A CA 1
ATOM 796 C C . GLU A 1 93 ? 27.859 -17.005 -30.054 1.00 91.94 93 GLU A C 1
ATOM 798 O O . GLU A 1 93 ? 28.506 -18.044 -30.196 1.00 91.94 93 GLU A O 1
ATOM 803 N N . ARG A 1 94 ? 27.890 -16.310 -28.912 1.00 90.38 94 ARG A N 1
ATOM 804 C CA . ARG A 1 94 ? 28.726 -16.669 -27.756 1.00 90.38 94 ARG A CA 1
ATOM 805 C C . ARG A 1 94 ? 28.165 -17.824 -26.924 1.00 90.38 94 ARG A C 1
ATOM 807 O O . ARG A 1 94 ? 28.791 -18.201 -25.937 1.00 90.38 94 ARG A O 1
ATOM 814 N N . LYS A 1 95 ? 27.022 -18.402 -27.320 1.00 86.25 95 LYS A N 1
ATOM 815 C CA . LYS A 1 95 ? 26.304 -19.462 -26.589 1.00 86.25 95 LYS A CA 1
ATOM 816 C C . LYS A 1 95 ? 25.970 -19.073 -25.139 1.00 86.25 95 LYS A C 1
ATOM 818 O O . LYS A 1 95 ? 25.900 -19.928 -24.265 1.00 86.25 95 LYS A O 1
ATOM 823 N N . CYS A 1 96 ? 25.762 -17.783 -24.885 1.00 82.06 96 CYS A N 1
ATOM 824 C CA . CYS A 1 96 ? 25.388 -17.231 -23.578 1.00 82.06 96 CYS A CA 1
ATOM 825 C C . CYS A 1 96 ? 23.873 -17.008 -23.443 1.00 82.06 96 CYS A C 1
ATOM 827 O O . CYS A 1 96 ? 23.414 -16.465 -22.443 1.00 82.06 96 CYS A O 1
ATOM 829 N N . LEU A 1 97 ? 23.100 -17.367 -24.470 1.00 79.50 97 LEU A N 1
ATOM 830 C CA . LEU A 1 97 ? 21.655 -17.191 -24.510 1.00 79.50 97 LEU A CA 1
ATOM 831 C C . LEU A 1 97 ? 20.980 -18.432 -23.917 1.00 79.50 97 LEU A C 1
ATOM 833 O O . LEU A 1 97 ? 20.906 -19.472 -24.570 1.00 79.50 97 LEU A O 1
ATOM 837 N N . SER A 1 98 ? 20.515 -18.326 -22.674 1.00 73.88 98 SER A N 1
ATOM 838 C CA . SER A 1 98 ? 19.726 -19.377 -22.025 1.00 73.88 98 SER A CA 1
ATOM 839 C C . SER A 1 98 ? 18.305 -19.397 -22.588 1.00 73.88 98 SER A C 1
ATOM 841 O O . SER A 1 98 ? 17.706 -18.343 -22.818 1.00 73.88 98 SER A O 1
ATOM 843 N N . THR A 1 99 ? 17.744 -20.588 -22.802 1.00 70.81 99 THR A N 1
ATOM 844 C CA . THR A 1 99 ? 16.307 -20.734 -23.054 1.00 70.81 99 THR A CA 1
ATOM 845 C C . THR A 1 99 ? 15.545 -20.350 -21.786 1.00 70.81 99 THR A C 1
ATOM 847 O O . THR A 1 99 ? 15.973 -20.731 -20.698 1.00 70.81 99 THR A O 1
ATOM 850 N N . PRO A 1 100 ? 14.464 -19.568 -21.885 1.00 61.53 100 PRO A N 1
ATOM 851 C CA . PRO A 1 100 ? 13.736 -19.143 -20.703 1.00 61.53 100 PRO A CA 1
ATOM 852 C C . PRO A 1 100 ? 13.134 -20.328 -19.928 1.00 61.53 100 PRO A C 1
ATOM 854 O O . PRO A 1 100 ? 12.425 -21.147 -20.504 1.00 61.53 100 PRO A O 1
ATOM 857 N N . ASP A 1 101 ? 13.335 -20.353 -18.608 1.00 56.59 101 ASP A N 1
ATOM 858 C CA . ASP A 1 101 ? 12.851 -21.392 -17.674 1.00 56.59 101 ASP A CA 1
ATOM 859 C C . ASP A 1 101 ? 11.314 -21.435 -17.484 1.00 56.59 101 ASP A C 1
ATOM 861 O O . ASP A 1 101 ? 10.820 -22.082 -16.565 1.00 56.59 101 ASP A O 1
ATOM 865 N N . TYR A 1 102 ? 10.527 -20.745 -18.318 1.00 63.78 102 TYR A N 1
ATOM 866 C CA . TYR A 1 102 ? 9.057 -20.770 -18.242 1.00 63.78 102 TYR A CA 1
ATOM 867 C C . TYR A 1 102 ? 8.403 -21.832 -19.144 1.00 63.78 102 TYR A C 1
ATOM 869 O O . TYR A 1 102 ? 7.177 -21.893 -19.199 1.00 63.78 102 TYR A O 1
ATOM 877 N N . GLU A 1 103 ? 9.187 -22.644 -19.861 1.00 48.16 103 GLU A N 1
ATOM 878 C CA . GLU A 1 103 ? 8.693 -23.748 -20.706 1.00 48.16 103 GLU A CA 1
ATOM 879 C C . GLU A 1 103 ? 8.634 -25.116 -19.986 1.00 48.16 103 GLU A C 1
ATOM 881 O O . GLU A 1 103 ? 8.685 -26.158 -20.640 1.00 48.16 103 GLU A O 1
ATOM 886 N N . ILE A 1 104 ? 8.507 -25.133 -18.652 1.00 46.16 104 ILE A N 1
ATOM 887 C CA . ILE A 1 104 ? 8.266 -26.351 -17.851 1.00 46.16 104 ILE A CA 1
ATOM 888 C C . ILE A 1 104 ? 6.875 -26.298 -17.219 1.00 46.16 104 ILE A C 1
ATOM 890 O O . ILE A 1 104 ? 6.557 -25.263 -16.590 1.00 46.16 104 ILE A O 1
#

Radius of gyration: 23.84 Å; chains: 1; bounding box: 46×31×57 Å